Protein AF-A0A127AYZ8-F1 (afdb_monomer)

Nearest PDB structures (foldseek):
  3ueu-assembly1_A-2  TM=4.264E-01  e=2.024E-01  Bos taurus
  6qi6-assembly1_A-2  TM=4.260E-01  e=2.248E-01  Bos taurus
  2qux-assembly5_M  TM=2.772E-01  e=2.397E+00  Pseudomonas phage PP7
  9fmv-assembly1_A  TM=2.231E-01  e=1.210E+00  Escherichia coli
  6n4v-assembly1_Af  TM=2.910E-01  e=5.006E+00  Pseudomonas phage PP7

Solvent-accessible surface area (backbone atoms only — not comparable to full-atom values): 6677 Å² total; per-residue (Å²): 130,70,45,44,30,41,55,76,46,42,29,49,73,89,37,80,44,61,87,23,37,57,66,49,44,39,38,35,49,90,61,34,28,38,44,48,24,36,67,72,36,87,88,76,40,76,41,60,39,57,34,37,49,51,78,44,75,52,95,89,57,24,34,34,38,36,29,52,46,78,30,83,80,65,38,45,72,26,43,37,32,42,41,82,39,76,87,82,48,39,47,30,39,36,41,39,48,101,49,31,41,37,34,29,34,54,50,96,53,65,38,82,90,37,44,70,58,53,53,51,48,32,66,50,28,95

pLDDT: mean 93.21, std 6.28, range [70.12, 98.25]

Structure (mmCIF, N/CA/C/O backbone):
data_AF-A0A127AYZ8-F1
#
_entry.id   AF-A0A127AYZ8-F1
#
loop_
_atom_site.group_PDB
_atom_site.id
_atom_site.type_symbol
_atom_site.label_atom_id
_atom_site.label_alt_id
_atom_site.label_comp_id
_atom_site.label_asym_id
_atom_site.label_entity_id
_atom_site.label_seq_id
_atom_site.pdbx_PDB_ins_code
_atom_site.Cartn_x
_atom_site.Cartn_y
_atom_site.Cartn_z
_atom_site.occupancy
_atom_site.B_iso_or_equiv
_atom_site.auth_seq_id
_atom_site.auth_comp_id
_atom_site.auth_asym_id
_atom_site.auth_atom_id
_atom_site.pdbx_PDB_model_num
ATOM 1 N N . MET A 1 1 ? -1.882 6.577 8.564 1.00 87.44 1 MET A N 1
ATOM 2 C CA . MET A 1 1 ? -1.209 5.509 7.791 1.00 87.44 1 MET A CA 1
ATOM 3 C C . MET A 1 1 ? 0.086 5.006 8.445 1.00 87.44 1 MET A C 1
ATOM 5 O O . MET A 1 1 ? 0.490 3.889 8.153 1.00 87.44 1 MET A O 1
ATOM 9 N N . GLU A 1 2 ? 0.703 5.746 9.374 1.00 95.00 2 GLU A N 1
ATOM 10 C CA . GLU A 1 2 ? 1.942 5.329 10.056 1.00 95.00 2 GLU A CA 1
ATOM 11 C C . GLU A 1 2 ? 1.933 3.908 10.630 1.00 95.00 2 GLU A C 1
ATOM 13 O O . GLU A 1 2 ? 0.903 3.413 11.096 1.00 95.00 2 GLU A O 1
ATOM 18 N N . GLY A 1 3 ? 3.098 3.267 10.635 1.00 96.50 3 GLY A N 1
ATOM 19 C CA . GLY A 1 3 ? 3.314 1.918 11.143 1.00 96.50 3 GLY A CA 1
ATOM 20 C C . GLY A 1 3 ? 3.844 0.964 10.077 1.00 96.50 3 GLY A C 1
ATOM 21 O O . GLY A 1 3 ? 4.281 1.376 9.001 1.00 96.50 3 GLY A O 1
ATOM 22 N N . ILE A 1 4 ? 3.821 -0.326 10.411 1.00 97.94 4 ILE A N 1
ATOM 23 C CA . ILE A 1 4 ? 4.294 -1.407 9.544 1.00 97.94 4 ILE A CA 1
ATOM 24 C C . ILE A 1 4 ? 3.090 -2.066 8.876 1.00 97.94 4 ILE A C 1
ATOM 26 O O . ILE A 1 4 ? 2.082 -2.342 9.533 1.00 97.94 4 ILE A O 1
ATOM 30 N N . TRP A 1 5 ? 3.214 -2.322 7.581 1.00 97.94 5 TRP A N 1
ATOM 31 C CA . TRP A 1 5 ? 2.194 -2.958 6.762 1.00 97.94 5 TRP A CA 1
ATOM 32 C C . TRP A 1 5 ? 2.839 -4.066 5.952 1.00 97.94 5 TRP A C 1
ATOM 34 O O . TRP A 1 5 ? 3.815 -3.810 5.256 1.00 97.94 5 TRP A O 1
ATOM 44 N N . ASP A 1 6 ? 2.327 -5.280 6.080 1.00 97.94 6 ASP A N 1
ATOM 45 C CA . ASP A 1 6 ? 2.823 -6.445 5.357 1.00 97.94 6 ASP A CA 1
ATOM 46 C C . ASP A 1 6 ? 2.030 -6.634 4.065 1.00 97.94 6 ASP A C 1
ATOM 48 O O . ASP A 1 6 ? 0.817 -6.435 4.047 1.00 97.94 6 ASP A O 1
ATOM 52 N N . ILE A 1 7 ? 2.724 -6.982 2.988 1.00 97.75 7 ILE A N 1
ATOM 53 C CA . ILE A 1 7 ? 2.185 -7.189 1.648 1.00 97.75 7 ILE A CA 1
ATOM 54 C C . ILE A 1 7 ? 1.868 -8.673 1.487 1.00 97.75 7 ILE A C 1
ATOM 56 O O . ILE A 1 7 ? 2.762 -9.521 1.440 1.00 97.75 7 ILE A O 1
ATOM 60 N N . GLU A 1 8 ? 0.582 -8.977 1.343 1.00 96.81 8 GLU A N 1
ATOM 61 C CA . GLU A 1 8 ? 0.092 -10.330 1.090 1.00 96.81 8 GLU A CA 1
ATOM 62 C C . GLU A 1 8 ? 0.208 -10.681 -0.401 1.00 96.81 8 GLU A C 1
ATOM 64 O O . GLU A 1 8 ? 0.619 -11.791 -0.747 1.00 96.81 8 GLU A O 1
ATOM 69 N N . ALA A 1 9 ? -0.106 -9.731 -1.288 1.00 97.38 9 ALA A N 1
ATOM 70 C CA . ALA A 1 9 ? 0.035 -9.888 -2.732 1.00 97.38 9 ALA A CA 1
ATOM 71 C C . ALA A 1 9 ? 0.378 -8.560 -3.415 1.00 97.38 9 ALA A C 1
ATOM 73 O O . ALA A 1 9 ? -0.079 -7.496 -2.994 1.00 97.38 9 ALA A O 1
ATOM 74 N N . ILE A 1 10 ? 1.163 -8.639 -4.492 1.00 97.31 10 ILE A N 1
ATOM 75 C CA . ILE A 1 10 ? 1.545 -7.489 -5.311 1.00 97.31 10 ILE A CA 1
ATOM 76 C C . ILE A 1 10 ? 1.620 -7.866 -6.791 1.00 97.31 10 ILE A C 1
ATOM 78 O O . ILE A 1 10 ? 2.313 -8.809 -7.167 1.00 97.31 10 ILE A O 1
ATOM 82 N N . HIS A 1 11 ? 0.945 -7.083 -7.628 1.00 96.69 11 HIS A N 1
ATOM 83 C CA . HIS A 1 11 ? 1.011 -7.185 -9.079 1.00 96.69 11 HIS A CA 1
ATOM 84 C C . HIS A 1 11 ? 1.465 -5.858 -9.679 1.00 96.69 11 HIS A C 1
ATOM 86 O O . HIS A 1 11 ? 0.978 -4.799 -9.277 1.00 96.69 11 HIS A O 1
ATOM 92 N N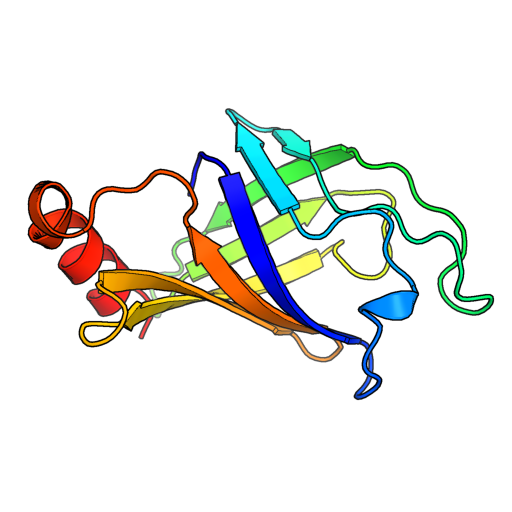 . TYR A 1 12 ? 2.371 -5.916 -10.653 1.00 95.00 12 TYR A N 1
ATOM 93 C CA . TYR A 1 12 ? 2.806 -4.760 -11.428 1.00 95.00 12 TYR A CA 1
ATOM 94 C C . TYR A 1 12 ? 2.666 -5.047 -12.924 1.00 95.00 12 TYR A C 1
ATOM 96 O O . TYR A 1 12 ? 3.246 -6.012 -13.421 1.00 95.00 12 TYR A O 1
ATOM 104 N N . ASN A 1 13 ? 1.890 -4.224 -13.634 1.00 94.19 13 ASN A N 1
ATOM 105 C CA . ASN A 1 13 ? 1.461 -4.462 -15.018 1.00 94.19 13 ASN A CA 1
ATOM 106 C C . ASN A 1 13 ? 0.890 -5.877 -15.215 1.00 94.19 13 ASN A C 1
ATOM 108 O O . ASN A 1 13 ? 1.319 -6.592 -16.110 1.00 94.19 13 ASN A O 1
ATOM 112 N N . GLU A 1 14 ? -0.034 -6.287 -14.339 1.00 91.94 14 GLU A N 1
ATOM 113 C CA . GLU A 1 14 ? -0.689 -7.612 -14.338 1.00 91.94 14 GLU A CA 1
ATOM 114 C C . GLU A 1 14 ? 0.210 -8.810 -13.966 1.00 91.94 14 GLU A C 1
ATOM 116 O O . GLU A 1 14 ? -0.295 -9.917 -13.790 1.00 91.94 14 GLU A O 1
ATOM 121 N N . TYR A 1 15 ? 1.515 -8.614 -13.755 1.00 93.00 15 TYR A N 1
ATOM 122 C CA . TYR A 1 15 ? 2.424 -9.682 -13.326 1.00 93.00 15 TYR A CA 1
ATOM 123 C C . TYR A 1 15 ? 2.566 -9.725 -11.807 1.00 93.00 15 TYR A C 1
ATOM 125 O O . TYR A 1 15 ? 2.813 -8.692 -11.187 1.00 93.00 15 TYR A O 1
ATOM 133 N N . ASP A 1 16 ? 2.494 -10.918 -11.211 1.00 94.75 16 ASP A N 1
ATOM 134 C CA . ASP A 1 16 ? 2.918 -11.130 -9.823 1.00 94.75 16 ASP A CA 1
ATOM 135 C C . ASP A 1 16 ? 4.428 -10.870 -9.710 1.00 94.75 16 ASP A C 1
ATOM 137 O O . ASP A 1 16 ? 5.247 -11.547 -10.338 1.00 94.75 16 ASP A O 1
ATOM 141 N N . ILE A 1 17 ? 4.792 -9.870 -8.906 1.00 93.88 17 ILE A N 1
ATOM 142 C CA . ILE A 1 17 ? 6.186 -9.478 -8.680 1.00 93.88 17 ILE A CA 1
ATOM 143 C C . ILE A 1 17 ? 6.666 -9.793 -7.264 1.00 93.88 17 ILE A C 1
ATOM 145 O O . ILE A 1 17 ? 7.739 -9.337 -6.870 1.00 93.88 17 ILE A O 1
ATOM 149 N N . ARG A 1 18 ? 5.928 -10.582 -6.475 1.00 93.12 18 ARG A N 1
ATOM 150 C CA . ARG A 1 18 ? 6.301 -10.906 -5.090 1.00 93.12 18 ARG A CA 1
ATOM 151 C C . ARG A 1 18 ? 7.688 -11.546 -5.007 1.00 93.12 18 ARG A C 1
ATOM 153 O O . ARG A 1 18 ? 8.480 -11.176 -4.147 1.00 93.12 18 ARG A O 1
ATOM 160 N N . GLY A 1 19 ? 8.015 -12.442 -5.941 1.00 91.69 19 GLY A N 1
ATOM 161 C CA . GLY A 1 19 ? 9.342 -13.066 -6.044 1.00 91.69 19 GLY A CA 1
ATOM 162 C C . GLY A 1 19 ? 10.472 -12.108 -6.456 1.00 91.69 19 GLY A C 1
ATOM 163 O O . GLY A 1 19 ? 11.648 -12.440 -6.305 1.00 91.69 19 GLY A O 1
ATOM 164 N N . CYS A 1 20 ? 10.138 -10.914 -6.954 1.00 91.50 20 CYS A N 1
ATOM 165 C CA . CYS A 1 20 ? 11.106 -9.880 -7.314 1.00 91.50 20 CYS A CA 1
ATOM 166 C C . CYS A 1 20 ? 11.586 -9.062 -6.106 1.00 91.50 20 CYS A C 1
ATOM 168 O O . CYS A 1 20 ? 12.605 -8.369 -6.221 1.00 91.50 20 CYS A O 1
ATOM 170 N N . LEU A 1 21 ? 10.837 -9.079 -4.998 1.00 92.19 21 LEU A N 1
ATOM 171 C CA . LEU A 1 21 ? 11.035 -8.189 -3.858 1.00 92.19 21 LEU A CA 1
ATOM 172 C C . LEU A 1 21 ? 11.920 -8.820 -2.779 1.00 92.19 21 LEU A C 1
ATOM 174 O O . LEU A 1 21 ? 11.762 -9.982 -2.410 1.00 92.19 21 LEU A O 1
ATOM 178 N N . LEU A 1 22 ? 12.820 -8.018 -2.216 1.00 90.44 22 LEU A N 1
ATOM 179 C CA . LEU A 1 22 ? 13.479 -8.305 -0.953 1.00 90.44 22 LEU A CA 1
ATOM 180 C C . LEU A 1 22 ? 12.635 -7.722 0.185 1.00 90.44 22 LEU A C 1
ATOM 182 O O . LEU 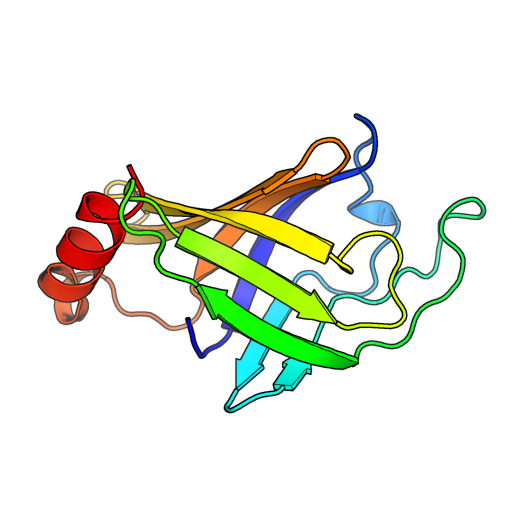A 1 22 ? 12.655 -6.515 0.437 1.00 90.44 22 LEU A O 1
ATOM 186 N N . GLY A 1 23 ? 11.923 -8.611 0.874 1.00 90.25 23 GLY A N 1
ATOM 187 C CA . GLY A 1 23 ? 10.985 -8.264 1.939 1.00 90.25 23 GLY A CA 1
ATOM 188 C C . GLY A 1 23 ? 9.578 -7.959 1.418 1.00 90.25 23 GLY A C 1
ATOM 189 O O . GLY A 1 23 ? 9.353 -7.824 0.219 1.00 90.25 23 GLY A O 1
ATOM 190 N N . SER A 1 24 ? 8.623 -7.866 2.341 1.00 93.56 24 SER A N 1
ATOM 191 C CA . SER A 1 24 ? 7.198 -7.674 2.041 1.00 93.56 24 SER A CA 1
ATOM 192 C C . SER A 1 24 ? 6.584 -6.511 2.812 1.00 93.56 24 SER A C 1
ATOM 194 O O . SER A 1 24 ? 5.372 -6.393 2.854 1.00 93.56 24 SER A O 1
ATOM 196 N N . ILE A 1 25 ? 7.383 -5.647 3.441 1.00 96.44 25 ILE A N 1
ATOM 197 C CA . ILE A 1 25 ? 6.843 -4.626 4.340 1.00 96.44 25 ILE A CA 1
ATOM 198 C C . ILE A 1 25 ? 6.949 -3.221 3.760 1.00 96.44 25 ILE A C 1
ATOM 200 O O . ILE A 1 25 ? 7.985 -2.826 3.228 1.00 96.44 25 ILE A O 1
ATOM 204 N N . PHE A 1 26 ? 5.900 -2.437 3.974 1.00 97.44 26 PHE A N 1
ATOM 205 C CA . PHE A 1 26 ? 5.998 -0.990 4.039 1.00 97.44 26 PHE A CA 1
ATOM 206 C C . PHE A 1 26 ? 6.184 -0.552 5.485 1.00 97.44 26 PHE A C 1
ATOM 208 O O . PHE A 1 26 ? 5.524 -1.060 6.397 1.00 97.44 26 PHE A O 1
ATOM 215 N N . ARG A 1 27 ? 7.037 0.447 5.703 1.00 97.75 27 ARG A N 1
ATOM 216 C CA .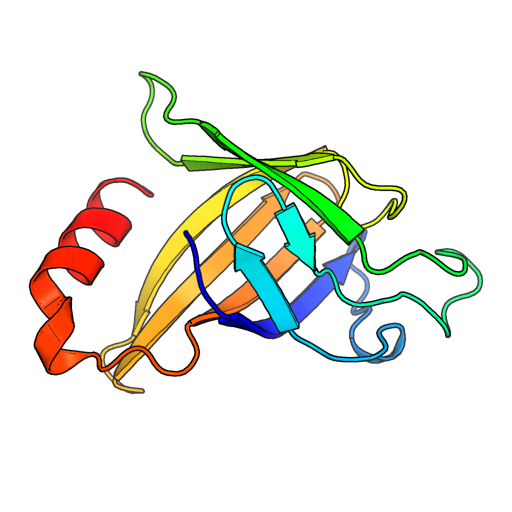 ARG A 1 27 ? 7.125 1.142 6.989 1.00 97.75 27 ARG A CA 1
ATOM 217 C C . ARG A 1 27 ? 6.953 2.633 6.774 1.00 97.75 27 ARG A C 1
ATOM 219 O O . ARG A 1 27 ? 7.872 3.288 6.300 1.00 97.75 27 ARG A O 1
ATOM 226 N N . PHE A 1 28 ? 5.802 3.154 7.171 1.00 97.44 28 PHE A N 1
ATOM 227 C CA . PHE A 1 28 ? 5.499 4.582 7.130 1.00 97.44 28 PHE A CA 1
ATOM 228 C C . PHE A 1 28 ? 5.799 5.198 8.494 1.00 97.44 28 PHE A C 1
ATOM 230 O O . PHE A 1 28 ? 5.312 4.695 9.513 1.00 97.44 28 PHE A O 1
ATOM 237 N N . LYS A 1 29 ? 6.603 6.258 8.530 1.00 97.00 29 LYS A N 1
ATOM 238 C CA . LYS A 1 29 ? 6.917 6.991 9.756 1.00 97.00 29 LYS A CA 1
ATOM 239 C C . LYS A 1 29 ? 7.249 8.440 9.423 1.00 97.00 29 LYS A C 1
ATOM 241 O O . LYS A 1 29 ? 8.156 8.665 8.621 1.00 97.00 29 LYS A O 1
ATOM 246 N N . ASP A 1 30 ? 6.576 9.382 10.078 1.00 95.25 30 ASP A N 1
ATOM 247 C CA . ASP A 1 30 ? 6.707 10.803 9.766 1.00 95.25 30 ASP A CA 1
ATOM 248 C C . ASP A 1 30 ? 6.486 10.997 8.246 1.00 95.25 30 ASP A C 1
ATOM 250 O O . A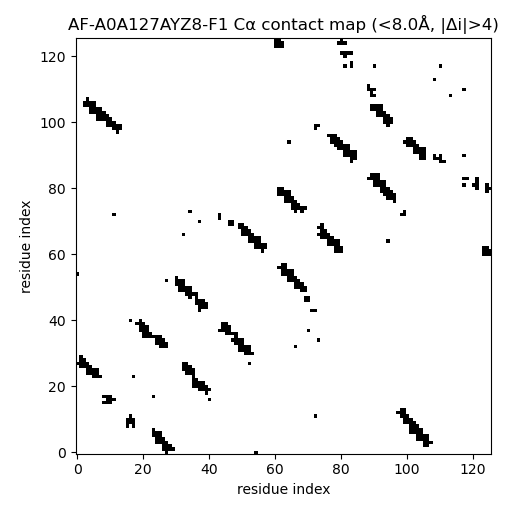SP A 1 30 ? 5.600 10.369 7.665 1.00 95.25 30 ASP A O 1
ATOM 254 N N . GLU A 1 31 ? 7.332 11.767 7.565 1.00 95.31 31 GLU A N 1
ATOM 255 C CA . GLU A 1 31 ? 7.266 11.980 6.109 1.00 95.31 31 GLU A CA 1
ATOM 256 C C . GLU A 1 31 ? 7.947 10.870 5.285 1.00 95.31 31 GLU A C 1
ATOM 258 O O . GLU A 1 31 ? 7.964 10.924 4.057 1.00 95.31 31 GLU A O 1
ATOM 263 N N . TYR A 1 32 ? 8.517 9.847 5.931 1.00 97.31 32 TYR A N 1
ATOM 264 C CA . TYR A 1 32 ? 9.345 8.833 5.276 1.00 97.31 32 TYR A CA 1
ATOM 265 C C . TYR A 1 32 ? 8.647 7.482 5.154 1.00 97.31 32 TYR A C 1
ATOM 267 O O . TYR A 1 32 ? 7.947 7.018 6.059 1.00 97.31 32 TYR A O 1
ATOM 275 N N . VAL A 1 33 ? 8.911 6.805 4.038 1.00 97.69 33 VAL A N 1
ATOM 276 C CA . VAL A 1 33 ? 8.488 5.426 3.804 1.00 97.69 33 VAL A CA 1
ATOM 277 C C . VAL A 1 33 ? 9.693 4.536 3.524 1.00 97.69 33 VAL A C 1
ATOM 279 O O . VAL A 1 33 ? 10.576 4.877 2.738 1.00 97.69 33 VAL A O 1
ATOM 282 N N . THR A 1 34 ? 9.725 3.376 4.182 1.00 97.62 34 THR A N 1
ATOM 283 C CA . THR A 1 34 ? 10.558 2.244 3.766 1.00 97.62 34 THR A CA 1
ATOM 284 C C . THR A 1 34 ? 9.738 1.328 2.865 1.00 97.62 34 THR A C 1
ATOM 286 O O . THR A 1 34 ? 8.662 0.887 3.273 1.00 97.62 34 THR A O 1
ATOM 289 N N . LEU A 1 35 ? 10.235 1.062 1.661 1.00 96.31 35 LEU A N 1
ATOM 290 C CA . LEU A 1 35 ? 9.604 0.255 0.618 1.00 96.31 35 LEU A CA 1
ATOM 291 C C . LEU A 1 35 ? 10.367 -1.069 0.435 1.00 96.31 35 LEU A C 1
ATOM 293 O O . LEU A 1 35 ? 11.582 -1.100 0.647 1.00 96.31 35 LEU A O 1
ATOM 297 N N . PRO A 1 36 ? 9.709 -2.147 -0.026 1.00 94.62 36 PRO A N 1
ATOM 298 C CA . PRO A 1 36 ? 10.412 -3.337 -0.490 1.00 94.62 36 PRO A CA 1
ATOM 299 C C . PRO A 1 36 ? 11.409 -3.005 -1.608 1.00 94.62 36 PRO A C 1
ATOM 301 O O . PRO A 1 36 ? 11.121 -2.206 -2.501 1.00 94.62 36 PRO A O 1
ATOM 304 N N . VAL A 1 37 ? 12.575 -3.648 -1.592 1.00 91.56 37 VAL A N 1
ATOM 305 C CA . VAL A 1 37 ? 13.590 -3.470 -2.643 1.00 91.56 37 VAL A CA 1
ATOM 306 C C . VAL A 1 37 ? 13.316 -4.436 -3.785 1.00 91.56 37 VAL A C 1
ATOM 308 O O . VAL A 1 37 ? 13.199 -5.633 -3.548 1.00 91.56 37 VAL A O 1
ATOM 311 N N . THR A 1 38 ? 13.288 -3.975 -5.033 1.00 87.75 38 THR A N 1
ATOM 312 C CA . THR A 1 38 ? 13.318 -4.889 -6.183 1.00 87.75 38 THR A CA 1
ATOM 313 C C . THR A 1 38 ? 14.755 -5.378 -6.399 1.00 87.75 38 THR A C 1
ATOM 315 O O . THR A 1 38 ? 15.680 -4.571 -6.468 1.00 87.75 38 THR A O 1
ATOM 318 N N . LEU A 1 39 ? 14.984 -6.693 -6.479 1.00 79.44 39 LEU A N 1
ATOM 319 C CA . LEU A 1 39 ? 16.316 -7.270 -6.747 1.00 79.44 39 LEU A CA 1
ATOM 320 C C . LEU A 1 39 ? 16.346 -8.168 -7.985 1.00 79.44 39 LEU A C 1
ATOM 322 O O . LEU A 1 39 ? 17.281 -8.083 -8.776 1.00 79.44 39 LEU A O 1
ATOM 326 N N . ASN A 1 40 ? 15.336 -9.026 -8.145 1.00 70.12 40 ASN A N 1
ATOM 327 C CA . ASN A 1 40 ? 15.445 -10.220 -8.992 1.00 70.12 40 ASN A CA 1
ATOM 328 C C . ASN A 1 40 ? 14.682 -10.142 -10.322 1.00 70.12 40 ASN A C 1
ATOM 330 O O . ASN A 1 40 ? 14.546 -11.152 -11.005 1.00 70.12 40 ASN A O 1
ATOM 334 N N . CYS A 1 41 ? 14.197 -8.962 -10.715 1.00 74.69 41 CYS A N 1
ATOM 335 C CA . CYS A 1 41 ? 13.446 -8.795 -11.958 1.00 74.69 41 CYS A CA 1
ATOM 336 C C . CYS A 1 41 ? 14.155 -7.809 -12.882 1.00 74.69 41 CYS A C 1
ATOM 338 O O . CYS A 1 41 ? 14.196 -6.605 -12.626 1.00 74.69 41 CYS A O 1
ATOM 340 N N . SER A 1 42 ? 14.723 -8.353 -13.963 1.00 70.31 42 SER A N 1
ATOM 341 C CA . SER A 1 42 ? 15.532 -7.643 -14.965 1.00 70.31 42 SER A CA 1
ATOM 342 C C . SER A 1 42 ? 14.842 -6.400 -15.527 1.00 70.31 42 SER A C 1
ATOM 344 O O . SER A 1 42 ? 15.506 -5.416 -15.836 1.00 70.31 42 SER A O 1
ATOM 346 N N . VAL A 1 43 ? 13.511 -6.424 -15.606 1.00 73.88 43 VAL A N 1
ATOM 347 C CA . VAL A 1 43 ? 12.686 -5.324 -16.124 1.00 73.88 43 VAL A CA 1
ATOM 348 C C . VAL A 1 43 ? 12.528 -4.177 -15.116 1.00 73.88 43 VAL A C 1
ATOM 350 O O . VAL A 1 43 ? 12.415 -3.019 -15.511 1.00 73.88 43 VAL A O 1
ATOM 353 N N . LEU A 1 44 ? 12.541 -4.472 -13.812 1.00 81.31 44 LEU A N 1
ATOM 354 C CA . LEU A 1 44 ? 12.306 -3.480 -12.755 1.00 81.31 44 LEU A CA 1
ATOM 355 C C . LEU A 1 44 ? 13.600 -2.803 -12.290 1.00 81.31 44 LEU A C 1
ATOM 357 O O . LEU A 1 44 ? 13.574 -1.653 -11.854 1.00 81.31 44 LEU A O 1
ATOM 361 N N . GLY A 1 45 ? 14.732 -3.499 -12.428 1.00 78.88 45 GLY A N 1
ATOM 362 C CA . GLY A 1 45 ? 16.024 -3.038 -11.931 1.00 78.88 45 GLY A CA 1
ATOM 363 C C . GLY A 1 45 ? 16.105 -3.052 -10.402 1.00 78.88 45 GLY A C 1
ATOM 364 O O . GLY A 1 45 ? 15.137 -3.356 -9.702 1.00 78.88 45 GLY A O 1
ATOM 365 N N . LYS A 1 46 ? 17.293 -2.744 -9.874 1.00 84.88 46 LYS A N 1
ATOM 366 C CA . LYS A 1 46 ? 17.513 -2.626 -8.430 1.00 84.88 46 LYS A CA 1
ATOM 367 C C . LYS A 1 46 ? 17.108 -1.242 -7.940 1.00 84.88 46 LYS A C 1
ATOM 369 O O . LYS A 1 46 ? 17.582 -0.251 -8.491 1.00 84.88 46 LYS A O 1
ATOM 374 N N . THR A 1 47 ? 16.308 -1.176 -6.882 1.00 86.25 47 THR A N 1
ATOM 375 C CA . THR A 1 47 ? 15.873 0.093 -6.278 1.00 86.25 47 THR A CA 1
ATOM 376 C C . THR A 1 47 ? 16.445 0.285 -4.878 1.00 86.25 47 THR A C 1
ATOM 378 O O . THR A 1 47 ? 16.969 -0.645 -4.259 1.00 86.25 47 THR A O 1
ATOM 381 N N . ARG A 1 48 ? 16.363 1.515 -4.365 1.00 87.00 48 ARG A N 1
ATOM 382 C CA . ARG A 1 48 ? 16.530 1.791 -2.935 1.00 87.00 48 ARG A CA 1
ATOM 383 C C . ARG A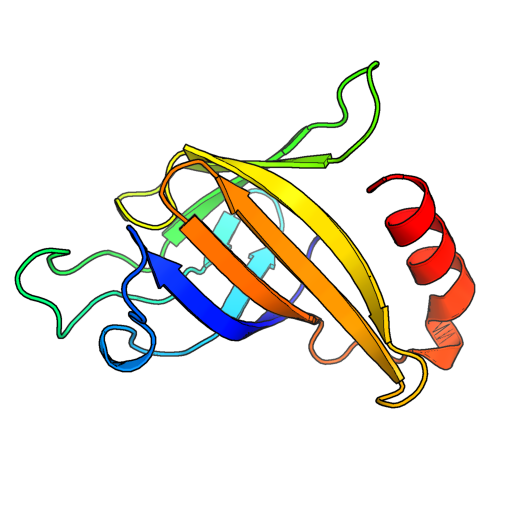 1 48 ? 15.224 1.539 -2.189 1.00 87.00 48 ARG A C 1
ATOM 385 O O . ARG A 1 48 ? 14.151 1.486 -2.785 1.00 87.00 48 ARG A O 1
ATOM 392 N N . ASP A 1 49 ? 15.342 1.388 -0.878 1.00 89.81 49 ASP A N 1
ATOM 393 C CA . ASP A 1 49 ? 14.251 1.087 0.045 1.00 89.81 49 ASP A CA 1
ATOM 394 C C . ASP A 1 49 ? 13.602 2.339 0.642 1.00 89.81 49 ASP A C 1
ATOM 396 O O . ASP A 1 49 ? 12.783 2.205 1.539 1.00 89.81 49 ASP A O 1
ATOM 400 N N . ARG A 1 50 ? 13.956 3.556 0.212 1.00 94.62 50 ARG A N 1
ATOM 401 C CA . ARG A 1 50 ? 13.485 4.801 0.843 1.00 94.62 50 ARG A CA 1
ATOM 402 C C . ARG A 1 50 ? 12.756 5.715 -0.128 1.00 94.62 50 ARG A C 1
ATOM 404 O O . ARG A 1 50 ? 13.158 5.855 -1.280 1.00 94.62 50 ARG A O 1
ATOM 411 N N . GLY A 1 51 ? 11.737 6.380 0.400 1.00 96.44 51 GLY A N 1
ATOM 412 C CA . GLY A 1 51 ? 11.019 7.470 -0.244 1.00 96.44 51 GLY A CA 1
ATOM 413 C C . GLY A 1 51 ? 10.341 8.370 0.784 1.00 96.44 51 GLY A C 1
ATOM 414 O O . GLY A 1 51 ? 10.486 8.167 1.996 1.00 96.44 51 GLY A O 1
ATOM 415 N N . THR A 1 52 ? 9.574 9.334 0.295 1.00 98.25 52 THR A N 1
ATOM 416 C CA . THR A 1 52 ? 8.628 10.111 1.102 1.00 98.25 52 THR A CA 1
ATOM 417 C C . THR A 1 52 ? 7.197 9.727 0.757 1.00 98.25 52 THR A C 1
ATOM 419 O O . THR A 1 52 ? 6.942 9.073 -0.259 1.00 98.25 52 THR A O 1
ATOM 422 N N . TRP A 1 53 ? 6.258 10.070 1.634 1.00 98.12 53 TRP A N 1
ATOM 423 C CA . TRP A 1 53 ? 4.850 9.771 1.410 1.00 98.12 53 TRP A CA 1
ATOM 424 C C . TRP A 1 53 ? 3.929 10.830 2.002 1.00 98.12 53 TRP A C 1
ATOM 426 O O . TRP A 1 53 ? 4.255 11.485 2.988 1.00 98.12 53 TRP A O 1
ATOM 436 N N . GLU A 1 54 ? 2.738 10.929 1.425 1.00 97.56 54 GLU A N 1
ATOM 437 C CA . GLU A 1 54 ? 1.619 11.678 1.986 1.00 97.56 54 GLU A CA 1
ATOM 438 C C . GLU A 1 54 ? 0.295 10.982 1.653 1.00 97.56 54 GLU A C 1
ATOM 440 O O . GLU A 1 54 ? 0.172 10.289 0.637 1.00 97.56 54 GLU A O 1
ATOM 445 N N . VAL A 1 55 ? -0.700 11.152 2.526 1.00 95.31 55 VAL A N 1
ATOM 446 C CA . VAL A 1 55 ? -2.087 10.769 2.239 1.00 95.31 55 VAL A CA 1
ATOM 447 C C . VAL A 1 55 ? -2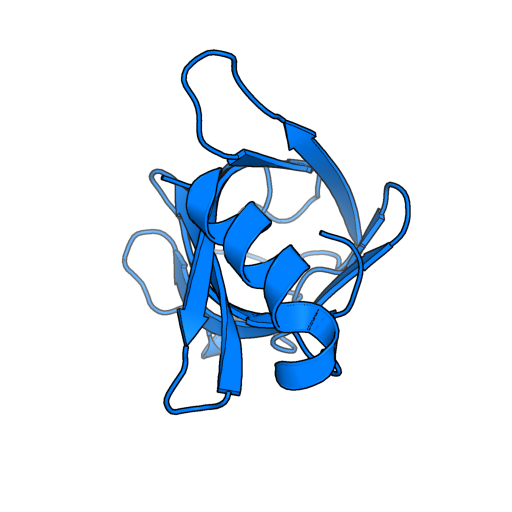.868 12.033 1.925 1.00 95.31 55 VAL A C 1
ATOM 449 O O . VAL A 1 55 ? -2.876 12.971 2.715 1.00 95.31 55 VAL A O 1
ATOM 452 N N . ILE A 1 56 ? -3.522 12.033 0.770 1.00 95.06 56 ILE A N 1
ATOM 453 C CA . ILE A 1 56 ? -4.351 13.126 0.278 1.00 95.06 56 ILE A CA 1
ATOM 454 C C . ILE A 1 56 ? -5.811 12.683 0.391 1.00 95.06 56 ILE A C 1
ATOM 456 O O . ILE A 1 56 ? -6.175 11.595 -0.065 1.00 95.06 56 ILE A O 1
ATOM 460 N N . GLU A 1 57 ? -6.637 13.538 0.986 1.00 91.25 57 GLU A N 1
ATOM 461 C CA . GLU A 1 57 ? -8.083 13.356 1.136 1.00 91.25 57 GLU A CA 1
ATOM 462 C C . GLU A 1 57 ? -8.806 14.290 0.152 1.00 91.25 57 GLU A C 1
ATOM 464 O O . GLU A 1 57 ? -9.034 15.454 0.475 1.00 91.25 57 GLU A O 1
ATOM 469 N N . PRO A 1 58 ? -9.101 13.849 -1.085 1.00 83.75 58 PRO A N 1
ATOM 470 C CA . PRO A 1 58 ? -9.848 14.667 -2.032 1.00 83.75 58 PRO A CA 1
ATOM 471 C C . PRO A 1 58 ? -11.298 14.878 -1.575 1.00 83.75 58 PRO A C 1
ATOM 473 O O . PRO A 1 58 ? -11.932 13.970 -1.035 1.00 83.75 58 PRO A O 1
ATOM 476 N N . ASP A 1 59 ? -11.868 16.041 -1.902 1.00 81.19 59 ASP A N 1
ATOM 477 C CA . ASP A 1 59 ? -13.261 16.398 -1.573 1.00 81.19 59 ASP A CA 1
ATOM 478 C C . ASP A 1 59 ? -14.296 15.401 -2.131 1.00 81.19 59 ASP A C 1
ATOM 480 O O . ASP A 1 59 ? -15.398 15.258 -1.602 1.00 81.19 59 ASP A O 1
ATOM 484 N N . SER A 1 60 ? -13.939 14.683 -3.201 1.00 76.88 60 SER A N 1
ATOM 485 C CA . SER A 1 60 ? -14.754 13.636 -3.827 1.00 76.88 60 SER A CA 1
ATOM 486 C C . SER A 1 60 ? -14.841 12.334 -3.017 1.00 76.88 60 SER A C 1
ATOM 488 O O . SER A 1 60 ? -15.569 11.427 -3.419 1.00 76.88 60 SER A O 1
ATOM 490 N N . GLY A 1 61 ? -14.103 12.226 -1.907 1.00 81.38 61 GLY A N 1
ATOM 491 C CA . GLY A 1 61 ? -13.988 11.023 -1.085 1.00 81.38 61 GLY A CA 1
ATOM 492 C C . GLY A 1 61 ? -12.874 10.068 -1.529 1.00 81.38 61 GLY A C 1
ATOM 493 O O . GLY A 1 61 ? -12.326 10.181 -2.629 1.00 81.38 61 GLY A O 1
ATOM 494 N N . GLY A 1 62 ? -12.552 9.117 -0.647 1.00 89.06 62 GLY A N 1
ATOM 495 C CA . GLY A 1 62 ? -11.443 8.178 -0.803 1.00 89.06 62 GLY A CA 1
ATOM 496 C C . GLY A 1 62 ? -10.110 8.725 -0.283 1.00 89.06 62 GLY A C 1
ATOM 497 O O . GLY A 1 62 ? -9.994 9.890 0.085 1.00 89.06 62 GLY A O 1
ATOM 498 N N . PHE A 1 63 ? -9.087 7.868 -0.258 1.00 94.56 63 PHE A N 1
ATOM 499 C CA . PHE A 1 63 ? -7.715 8.271 0.044 1.00 94.56 63 PHE A CA 1
ATOM 500 C C . PHE A 1 63 ? -6.836 8.085 -1.184 1.00 94.56 63 PHE A C 1
ATOM 502 O O . PHE A 1 63 ? -6.898 7.050 -1.856 1.00 94.56 63 PHE A O 1
ATOM 509 N N . LEU A 1 64 ? -5.966 9.056 -1.439 1.00 96.12 64 LEU A N 1
ATOM 510 C CA . LEU A 1 64 ? -4.833 8.879 -2.333 1.00 96.12 64 LEU A CA 1
ATOM 511 C C . LEU A 1 64 ? -3.561 8.776 -1.499 1.00 96.12 64 LEU A C 1
ATOM 513 O O . LEU A 1 64 ? -3.327 9.582 -0.605 1.00 96.12 64 LEU A O 1
ATOM 517 N N . LEU A 1 65 ? -2.737 7.785 -1.798 1.00 97.31 65 LEU A N 1
ATOM 518 C CA . LEU A 1 65 ? -1.393 7.648 -1.267 1.00 97.31 65 LEU A CA 1
ATOM 519 C C . LEU A 1 65 ? -0.419 8.103 -2.343 1.00 97.31 65 LEU A C 1
ATOM 521 O O . LEU A 1 65 ? -0.328 7.481 -3.402 1.00 97.31 65 LEU A O 1
ATOM 525 N N . LYS A 1 66 ? 0.315 9.176 -2.075 1.00 98.06 66 LYS A N 1
ATOM 526 C CA . LYS A 1 66 ? 1.415 9.604 -2.930 1.00 98.06 66 LYS A CA 1
ATOM 527 C C . LYS A 1 66 ? 2.722 9.138 -2.308 1.00 98.06 66 LYS A C 1
ATOM 529 O O . LYS A 1 66 ? 2.954 9.374 -1.127 1.00 98.06 66 LYS A O 1
ATOM 534 N N . ILE A 1 67 ? 3.549 8.477 -3.106 1.00 98.12 67 ILE A N 1
ATOM 535 C CA . ILE A 1 67 ? 4.889 8.026 -2.741 1.00 98.12 67 ILE A CA 1
ATOM 536 C C . ILE A 1 67 ? 5.866 8.639 -3.739 1.00 98.12 67 ILE A C 1
ATOM 538 O O . ILE A 1 67 ? 5.692 8.480 -4.948 1.00 98.12 67 ILE A O 1
ATOM 542 N N . ASP A 1 68 ? 6.897 9.304 -3.229 1.00 97.88 68 ASP A N 1
ATOM 543 C CA . ASP A 1 68 ? 8.024 9.796 -4.022 1.00 97.88 68 ASP A CA 1
ATOM 544 C C . ASP A 1 68 ? 9.263 8.954 -3.698 1.00 97.88 68 ASP A C 1
ATOM 546 O O . ASP A 1 68 ? 9.735 8.918 -2.557 1.00 97.88 68 ASP A O 1
ATOM 550 N N . SER A 1 69 ? 9.742 8.185 -4.677 1.00 95.69 69 SER A N 1
ATOM 551 C CA . SER A 1 69 ? 10.875 7.274 -4.504 1.00 95.69 69 SER A CA 1
ATOM 552 C C . SER A 1 69 ? 11.565 6.932 -5.826 1.00 95.69 69 SER A C 1
ATOM 554 O O . SER A 1 69 ? 11.017 7.100 -6.912 1.00 95.69 69 SER A O 1
ATOM 556 N N . GLU A 1 70 ? 12.752 6.330 -5.741 1.00 92.44 70 GLU A N 1
ATOM 557 C CA . GLU A 1 70 ? 13.456 5.790 -6.915 1.00 92.44 70 GLU A CA 1
ATOM 558 C C . GLU A 1 70 ? 12.783 4.528 -7.502 1.00 92.44 70 GLU A C 1
ATOM 560 O O . GLU A 1 70 ? 13.141 4.083 -8.596 1.00 92.44 70 GLU A O 1
ATOM 565 N N . SER A 1 71 ? 11.828 3.909 -6.793 1.00 91.88 71 SER A N 1
ATOM 566 C CA . SER A 1 71 ? 11.183 2.677 -7.250 1.00 91.88 71 SER A CA 1
ATOM 567 C C . SER A 1 71 ? 10.087 2.950 -8.269 1.00 91.88 71 SER A C 1
ATOM 569 O O . SER A 1 71 ? 9.025 3.454 -7.925 1.00 91.88 71 SER A O 1
ATOM 571 N N . LYS A 1 72 ? 10.279 2.501 -9.513 1.00 91.06 72 LYS A N 1
ATOM 572 C CA . LYS A 1 72 ? 9.259 2.599 -10.575 1.00 91.06 72 LYS A CA 1
ATOM 573 C C . LYS A 1 72 ? 7.951 1.870 -10.256 1.00 91.06 72 LYS A C 1
ATOM 575 O O . LYS A 1 72 ? 6.927 2.187 -10.850 1.00 91.06 72 LYS A O 1
ATOM 580 N N . VAL A 1 73 ? 7.999 0.876 -9.369 1.00 93.75 73 VAL A N 1
ATOM 581 C CA . VAL A 1 73 ? 6.813 0.117 -8.954 1.00 93.75 73 VAL A CA 1
ATOM 582 C C . VAL A 1 73 ? 5.942 0.959 -8.029 1.00 93.75 73 VAL A C 1
ATOM 584 O O . VAL A 1 73 ? 4.733 1.003 -8.217 1.00 93.75 73 VAL A O 1
ATOM 587 N N . PHE A 1 74 ? 6.558 1.613 -7.040 1.00 95.62 74 PHE A N 1
ATOM 588 C CA . PHE A 1 74 ? 5.852 2.282 -5.942 1.00 95.62 74 PHE A CA 1
ATOM 589 C C . PHE A 1 74 ? 5.766 3.801 -6.091 1.00 95.62 74 PHE A C 1
ATOM 591 O O . PHE A 1 74 ? 5.029 4.428 -5.345 1.00 95.62 74 PHE A O 1
ATOM 598 N N . ASN A 1 75 ? 6.554 4.407 -6.978 1.00 95.94 75 ASN A N 1
ATOM 599 C CA . ASN A 1 75 ? 6.561 5.847 -7.176 1.00 95.94 75 ASN A CA 1
ATOM 600 C C . ASN A 1 75 ? 5.308 6.301 -7.928 1.00 95.94 75 ASN A C 1
ATOM 602 O O . ASN A 1 75 ? 5.035 5.825 -9.032 1.00 95.94 75 ASN A O 1
ATOM 606 N N . GLY A 1 76 ? 4.607 7.284 -7.371 1.00 97.31 76 GLY A N 1
ATOM 607 C CA . GLY A 1 76 ? 3.426 7.874 -7.982 1.00 97.31 76 GLY A CA 1
ATOM 608 C C . GLY A 1 76 ? 2.313 8.146 -6.982 1.00 97.31 76 GLY A C 1
ATOM 609 O O . GLY A 1 76 ? 2.511 8.188 -5.768 1.00 97.31 76 GLY A O 1
ATOM 610 N N . THR A 1 77 ? 1.118 8.370 -7.518 1.00 97.81 77 THR A N 1
ATOM 611 C CA . THR A 1 77 ? -0.107 8.538 -6.739 1.00 97.81 77 THR A CA 1
ATOM 612 C C . THR A 1 77 ? -1.009 7.342 -6.975 1.00 97.81 77 THR A C 1
ATOM 614 O O . THR A 1 77 ? -1.320 6.996 -8.114 1.00 97.81 77 THR A O 1
ATOM 617 N N . HIS A 1 78 ? -1.443 6.727 -5.886 1.00 97.31 78 HIS A N 1
ATOM 618 C CA . HIS A 1 78 ? -2.238 5.513 -5.891 1.00 97.31 78 HIS A CA 1
ATOM 619 C C . HIS A 1 78 ? -3.505 5.725 -5.076 1.00 97.31 78 HIS A C 1
ATOM 621 O O . HIS A 1 78 ? -3.525 6.498 -4.122 1.00 97.31 78 HIS A O 1
ATOM 627 N N . ARG A 1 79 ? -4.566 5.004 -5.411 1.00 96.94 79 ARG A N 1
ATOM 628 C CA . ARG A 1 79 ? -5.746 4.910 -4.556 1.00 96.94 79 ARG A CA 1
ATOM 629 C C . ARG A 1 79 ? -5.420 4.002 -3.384 1.00 96.94 79 ARG A C 1
ATOM 631 O O . ARG A 1 79 ? -4.859 2.929 -3.582 1.00 96.94 79 ARG A O 1
ATOM 638 N N . LEU A 1 80 ? -5.794 4.428 -2.187 1.00 97.19 80 LEU A N 1
ATOM 639 C CA . LEU A 1 80 ? -5.628 3.673 -0.955 1.00 97.19 80 LEU A CA 1
ATOM 640 C C . LEU A 1 80 ? -7.003 3.352 -0.380 1.00 97.19 80 LEU A C 1
ATOM 642 O O . LEU A 1 80 ? -7.817 4.245 -0.137 1.00 97.19 80 LEU A O 1
ATOM 646 N N . ARG A 1 81 ? -7.247 2.069 -0.129 1.00 96.31 81 ARG A N 1
ATOM 647 C CA . ARG A 1 81 ? -8.456 1.596 0.537 1.00 96.31 81 ARG A CA 1
ATOM 648 C C . ARG A 1 81 ? -8.135 0.815 1.788 1.00 96.31 81 ARG A C 1
ATOM 650 O O . ARG A 1 81 ? -7.143 0.095 1.837 1.00 96.31 81 ARG A O 1
ATOM 657 N N . PHE A 1 82 ? -8.992 0.943 2.791 1.00 96.25 82 PHE A N 1
ATOM 658 C CA . PHE A 1 82 ? -8.913 0.163 4.015 1.00 96.25 82 PHE A CA 1
ATOM 659 C C . PHE A 1 82 ? -10.063 -0.824 4.065 1.00 96.25 82 PHE A C 1
ATOM 661 O O . PHE A 1 82 ? -11.215 -0.489 3.793 1.00 96.25 82 PHE A O 1
ATOM 668 N N . ILE A 1 83 ? -9.743 -2.054 4.444 1.00 96.44 83 ILE A N 1
ATOM 669 C CA . ILE A 1 83 ? -10.697 -3.151 4.495 1.00 96.44 83 ILE A CA 1
ATOM 670 C C . ILE A 1 83 ? -10.675 -3.711 5.910 1.00 96.44 83 ILE A C 1
ATOM 672 O O . ILE A 1 83 ? -9.627 -4.049 6.463 1.00 96.44 83 ILE A O 1
ATOM 676 N N . LYS A 1 84 ? -11.853 -3.806 6.519 1.00 96.19 84 LYS A N 1
ATOM 677 C CA . LYS A 1 84 ? -12.017 -4.469 7.809 1.00 96.19 84 LYS A CA 1
ATOM 678 C C . LYS A 1 84 ? -12.184 -5.966 7.583 1.00 96.19 84 LYS A C 1
ATOM 680 O O . LYS A 1 84 ? -13.198 -6.385 7.032 1.00 96.19 84 LYS A O 1
ATOM 685 N N . ASP A 1 85 ? -11.225 -6.756 8.056 1.00 95.62 85 ASP A N 1
ATOM 686 C CA . ASP A 1 85 ? -11.280 -8.217 8.019 1.00 95.62 85 ASP A CA 1
ATOM 687 C C . ASP A 1 85 ? -11.647 -8.754 9.409 1.00 95.62 85 ASP A C 1
ATOM 689 O O . ASP A 1 85 ? -10.809 -8.863 10.308 1.00 95.62 85 ASP A O 1
ATOM 693 N N . PHE A 1 86 ? -12.937 -9.036 9.605 1.00 94.00 86 PHE A N 1
ATOM 694 C CA . PHE A 1 86 ? -13.454 -9.545 10.876 1.00 94.00 86 PHE A CA 1
ATOM 695 C C . PHE A 1 86 ? -13.020 -10.977 11.178 1.00 94.00 86 PHE A C 1
ATOM 697 O O . PHE A 1 86 ? -12.841 -11.313 12.350 1.00 94.00 86 PHE A O 1
ATOM 704 N N . GLU A 1 87 ? -12.870 -11.806 10.146 1.00 95.44 87 GLU A N 1
ATOM 705 C CA . GLU A 1 87 ? -12.539 -13.222 10.287 1.00 95.44 87 GLU A CA 1
ATOM 706 C C . GLU A 1 87 ? -11.122 -13.371 10.837 1.00 95.44 87 GLU A C 1
ATOM 708 O O . GLU A 1 87 ? -10.910 -13.994 11.879 1.00 95.44 87 GLU A O 1
ATOM 713 N N . ASN A 1 88 ? -10.172 -12.677 10.209 1.00 94.56 88 ASN A N 1
ATOM 714 C CA . ASN A 1 88 ? -8.773 -12.705 10.619 1.00 94.56 88 ASN A CA 1
ATOM 715 C C . ASN A 1 88 ? -8.464 -11.710 11.745 1.00 94.56 88 ASN A C 1
ATOM 717 O O . ASN A 1 88 ? -7.377 -11.750 12.318 1.00 94.56 88 ASN A O 1
ATOM 721 N N . LYS A 1 89 ? -9.422 -10.841 12.103 1.00 96.19 89 LYS A N 1
ATOM 722 C CA . LYS A 1 89 ? -9.260 -9.748 13.079 1.00 96.19 89 LYS A CA 1
ATOM 723 C C . LYS A 1 89 ? -8.095 -8.838 12.687 1.00 96.19 89 LYS A C 1
ATOM 725 O O . LYS A 1 89 ? -7.216 -8.560 13.501 1.00 96.19 89 LYS A O 1
ATOM 730 N N . MET A 1 90 ? -8.100 -8.374 11.439 1.00 96.62 90 MET A N 1
ATOM 731 C CA . MET A 1 90 ? -7.035 -7.553 10.858 1.00 96.62 90 MET A CA 1
ATOM 732 C C . MET A 1 90 ? -7.596 -6.286 10.208 1.00 96.62 90 MET A C 1
ATOM 734 O O . MET A 1 90 ? -8.721 -6.256 9.704 1.00 96.62 90 MET A O 1
ATOM 738 N N . LEU A 1 91 ? -6.781 -5.230 10.195 1.00 97.69 91 LEU A N 1
ATOM 739 C CA . LEU A 1 91 ? -6.977 -4.095 9.297 1.00 97.69 91 LEU A CA 1
ATOM 740 C C . LEU A 1 91 ? -6.188 -4.367 8.019 1.00 97.69 91 LEU A C 1
ATOM 742 O O . LEU A 1 91 ? -4.956 -4.385 8.053 1.00 97.69 91 LEU A O 1
ATOM 746 N N . LYS A 1 92 ? -6.899 -4.571 6.914 1.00 97.69 92 LYS A N 1
ATOM 747 C CA . LYS A 1 92 ? -6.323 -4.735 5.584 1.00 97.69 92 LYS A CA 1
ATOM 748 C C . LYS A 1 92 ? -6.238 -3.406 4.849 1.00 97.69 92 LYS A C 1
ATOM 750 O O . LYS A 1 92 ? -6.958 -2.455 5.166 1.00 97.69 92 LYS A O 1
ATOM 755 N N . PHE A 1 93 ? -5.354 -3.357 3.867 1.00 97.38 93 PHE A N 1
ATOM 756 C CA . PHE A 1 93 ? -5.247 -2.252 2.934 1.00 97.38 93 PHE A CA 1
ATOM 757 C C . PHE A 1 93 ? -5.177 -2.768 1.500 1.00 97.38 93 PHE A C 1
ATOM 759 O O . PHE A 1 93 ? -4.740 -3.893 1.251 1.00 97.38 93 PHE A O 1
ATOM 766 N N . GLU A 1 94 ? -5.585 -1.912 0.576 1.00 97.94 94 GLU A N 1
ATOM 767 C CA . GLU A 1 94 ? -5.452 -2.102 -0.859 1.00 97.94 94 GLU A CA 1
ATOM 768 C C . GLU A 1 94 ? -4.850 -0.824 -1.460 1.00 97.94 94 GLU A C 1
ATOM 770 O O . GLU A 1 94 ? -5.324 0.277 -1.171 1.00 97.94 94 GLU A O 1
ATOM 775 N N . ILE A 1 95 ? -3.794 -0.960 -2.264 1.00 97.88 95 ILE A N 1
ATOM 776 C CA . ILE A 1 95 ? -3.209 0.133 -3.053 1.00 97.88 95 ILE A CA 1
ATOM 777 C C . ILE A 1 95 ? -3.420 -0.194 -4.524 1.00 97.88 95 ILE A C 1
ATOM 779 O O . ILE A 1 95 ? -2.987 -1.254 -4.977 1.00 97.88 95 ILE A O 1
ATOM 783 N N . THR A 1 96 ? -4.046 0.715 -5.272 1.00 97.56 96 THR A N 1
ATOM 784 C CA . THR A 1 96 ? -4.284 0.536 -6.711 1.00 97.56 96 THR A CA 1
ATOM 785 C C . THR A 1 96 ? -3.882 1.749 -7.544 1.00 97.56 96 THR A C 1
ATOM 787 O O . THR A 1 96 ? -4.086 2.900 -7.158 1.00 97.56 96 THR A O 1
ATOM 790 N N . SER A 1 97 ? -3.329 1.493 -8.721 1.00 96.75 97 SER A N 1
ATOM 791 C CA . SER A 1 97 ? -3.183 2.440 -9.830 1.00 96.75 97 SER A CA 1
ATOM 792 C C . SER A 1 97 ? -3.210 1.666 -11.150 1.00 96.75 97 SER A C 1
ATOM 794 O O . SER A 1 97 ? -3.341 0.444 -11.140 1.00 96.75 97 SER A O 1
ATOM 796 N N . ASP A 1 98 ? -3.063 2.355 -12.281 1.00 96.44 98 ASP A N 1
ATOM 797 C CA . ASP A 1 98 ? -3.109 1.732 -13.613 1.00 96.44 98 ASP A CA 1
ATOM 798 C C . ASP A 1 98 ? -2.121 0.564 -13.771 1.00 96.44 98 ASP A C 1
ATOM 800 O O . ASP A 1 98 ? -2.405 -0.406 -14.467 1.00 96.44 98 ASP A O 1
ATOM 804 N N . SER A 1 99 ? -0.966 0.641 -13.105 1.00 95.69 99 SER A N 1
ATOM 805 C CA . SER A 1 99 ? 0.107 -0.349 -13.209 1.00 95.69 99 SER A CA 1
ATOM 806 C C . SER A 1 99 ? 0.334 -1.166 -11.943 1.00 95.69 99 SER A C 1
ATOM 808 O O . SER A 1 99 ? 1.174 -2.057 -11.974 1.00 95.69 99 SER A O 1
ATOM 810 N N . LEU A 1 100 ? -0.307 -0.853 -10.815 1.00 97.31 100 LEU A N 1
ATOM 811 C CA . LEU A 1 100 ? 0.023 -1.444 -9.516 1.00 97.31 100 LEU A CA 1
ATOM 812 C C . LEU A 1 100 ? -1.237 -1.897 -8.790 1.00 97.31 100 LEU A C 1
ATOM 814 O O . LEU A 1 100 ? -2.184 -1.131 -8.639 1.00 97.31 100 LEU A O 1
ATOM 818 N N . TYR A 1 101 ? -1.196 -3.112 -8.258 1.00 98.19 101 TYR A N 1
ATOM 819 C CA . TYR A 1 101 ? -2.187 -3.629 -7.325 1.00 98.19 101 TYR A CA 1
ATOM 820 C C . TYR A 1 101 ? -1.477 -4.285 -6.142 1.00 98.19 101 TYR A C 1
ATOM 822 O O . TYR A 1 101 ? -0.676 -5.200 -6.329 1.00 98.19 101 TYR A O 1
ATOM 830 N N . ILE A 1 102 ? -1.764 -3.827 -4.926 1.00 98.19 102 ILE A N 1
ATOM 831 C CA . ILE A 1 102 ? -1.228 -4.388 -3.683 1.00 98.19 102 ILE A CA 1
ATOM 832 C C . ILE A 1 102 ? -2.376 -4.636 -2.727 1.00 98.19 102 ILE A C 1
ATOM 834 O O . ILE A 1 102 ? -3.207 -3.755 -2.527 1.00 98.19 102 ILE A O 1
ATOM 838 N N . VAL A 1 103 ? -2.350 -5.784 -2.060 1.00 98.25 103 VAL A N 1
ATOM 839 C CA . VAL A 1 103 ? -3.143 -6.023 -0.854 1.00 98.25 103 VAL A CA 1
ATOM 840 C C . VAL A 1 103 ? -2.252 -6.483 0.281 1.00 98.25 103 VAL A C 1
ATOM 842 O O . VAL A 1 103 ? -1.217 -7.123 0.076 1.00 98.25 103 VAL A O 1
ATOM 845 N N . GLY A 1 104 ? -2.661 -6.151 1.494 1.00 97.88 104 GLY A N 1
ATOM 846 C CA . GLY A 1 104 ? -1.916 -6.522 2.677 1.00 97.88 104 GLY A CA 1
ATOM 847 C C . GLY A 1 104 ? -2.614 -6.122 3.960 1.00 97.88 104 GLY A C 1
ATOM 848 O O . GLY A 1 104 ? -3.784 -5.734 3.960 1.00 97.88 104 GLY A O 1
ATOM 849 N N . ASN A 1 105 ? -1.884 -6.180 5.068 1.00 97.69 105 ASN A N 1
ATOM 850 C CA . ASN A 1 105 ? -2.431 -5.940 6.394 1.00 97.69 105 ASN A CA 1
ATOM 851 C C . ASN A 1 105 ? -1.521 -5.076 7.263 1.00 97.69 105 ASN A C 1
ATOM 853 O O . ASN A 1 105 ? -0.297 -5.081 7.149 1.00 97.69 105 ASN A O 1
ATOM 857 N N . LYS A 1 106 ? -2.127 -4.357 8.205 1.00 97.69 106 LYS A N 1
ATOM 858 C CA . LYS A 1 106 ? -1.384 -3.650 9.244 1.00 97.69 106 LYS A CA 1
ATOM 859 C C . LYS A 1 106 ? -0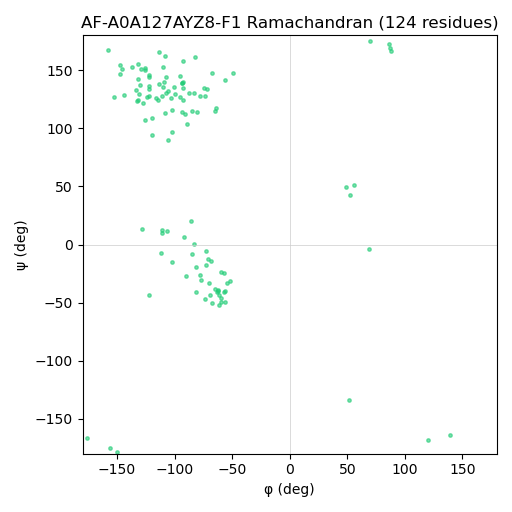.797 -4.653 10.230 1.00 97.69 106 LYS A C 1
ATOM 861 O O . LYS A 1 106 ? -1.488 -5.560 10.693 1.00 97.69 106 LYS A O 1
ATOM 866 N N . VAL A 1 107 ? 0.470 -4.473 10.570 1.00 96.44 107 VAL A N 1
ATOM 867 C CA . VAL A 1 107 ? 1.200 -5.313 11.524 1.00 96.44 107 VAL A CA 1
ATOM 868 C C . VAL A 1 107 ? 1.149 -4.672 12.912 1.00 96.44 107 VAL A C 1
ATOM 870 O O . VAL A 1 107 ? 1.166 -3.448 13.036 1.00 96.44 107 VAL A O 1
ATOM 873 N N . LEU A 1 108 ? 1.078 -5.502 13.962 1.00 92.50 108 LEU A N 1
ATOM 874 C CA . LEU A 1 108 ? 1.016 -5.070 15.370 1.00 92.50 108 LEU A CA 1
ATOM 875 C C . LEU A 1 108 ? -0.099 -4.045 15.649 1.00 92.50 108 LEU A C 1
ATOM 877 O O . LEU A 1 108 ? 0.093 -3.072 16.375 1.00 92.50 108 LEU A O 1
ATOM 881 N N . TYR A 1 109 ? -1.282 -4.271 15.076 1.00 94.31 109 TYR A N 1
ATOM 882 C CA . TYR A 1 109 ? -2.435 -3.391 15.242 1.00 94.31 109 TYR A CA 1
ATOM 883 C 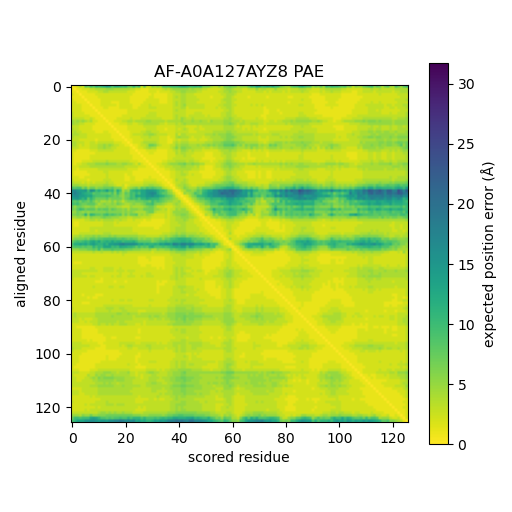C . TYR A 1 109 ? -3.607 -4.144 15.880 1.00 94.31 109 TYR A C 1
ATOM 885 O O . TYR A 1 109 ? -4.365 -4.812 15.174 1.00 94.31 109 TYR A O 1
ATOM 893 N N . PRO A 1 110 ? -3.763 -4.093 17.219 1.00 92.94 110 PRO A N 1
ATOM 894 C CA . PRO A 1 110 ? -4.760 -4.907 17.900 1.00 92.94 110 PRO A CA 1
ATOM 895 C C . PRO A 1 110 ? -6.177 -4.500 17.481 1.00 92.94 110 PRO A C 1
ATOM 897 O O . PRO A 1 110 ? -6.634 -3.391 17.758 1.00 92.94 110 PRO A O 1
ATOM 900 N N . PHE A 1 111 ? -6.882 -5.409 16.813 1.00 92.94 111 PHE A N 1
ATOM 901 C CA . PHE A 1 111 ? -8.155 -5.117 16.151 1.00 92.94 111 PHE A CA 1
ATOM 902 C C . PHE A 1 111 ? -9.237 -4.605 17.103 1.00 92.94 111 PHE A C 1
ATOM 904 O O . PHE A 1 111 ? -9.838 -3.562 16.863 1.00 92.94 111 PHE A O 1
ATOM 911 N N . LYS A 1 112 ? -9.456 -5.302 18.227 1.00 94.31 112 LYS A N 1
ATOM 912 C CA . LYS A 1 112 ? -10.519 -4.954 19.185 1.00 94.31 112 LYS A CA 1
ATOM 913 C C . LYS A 1 112 ? -10.333 -3.565 19.794 1.00 94.31 112 LYS A C 1
ATOM 915 O O . LYS A 1 112 ? -11.301 -2.823 19.899 1.00 94.31 112 LYS A O 1
ATOM 920 N N . SER A 1 113 ? -9.108 -3.210 20.182 1.00 96.50 113 SER A N 1
ATOM 921 C CA . SER A 1 113 ? -8.837 -1.902 20.791 1.00 96.50 113 SER A CA 1
ATOM 922 C C . SER A 1 113 ? -8.897 -0.755 19.781 1.00 96.50 113 SER A C 1
ATOM 924 O O . SER A 1 113 ? -9.011 0.394 20.184 1.00 96.50 113 SER A O 1
ATOM 926 N N . ASN A 1 114 ? -8.813 -1.055 18.482 1.00 95.94 114 ASN A N 1
ATOM 927 C CA . ASN A 1 114 ? -8.777 -0.063 17.410 1.00 95.94 114 ASN A CA 1
ATOM 928 C C . ASN A 1 114 ? -10.041 -0.060 16.537 1.00 95.94 114 ASN A C 1
ATOM 930 O O . ASN A 1 114 ? -10.055 0.605 15.505 1.00 95.94 114 ASN A O 1
ATOM 934 N N . ILE A 1 115 ? -11.106 -0.768 16.928 1.00 95.56 115 ILE A N 1
ATOM 935 C CA . ILE A 1 115 ? -12.279 -0.985 16.067 1.00 95.56 115 ILE A CA 1
ATOM 936 C C . ILE A 1 115 ? -12.916 0.320 15.566 1.00 95.56 115 ILE A C 1
ATOM 938 O O . ILE A 1 115 ? -13.223 0.428 14.385 1.00 95.56 115 ILE A O 1
ATOM 942 N N . ASN A 1 116 ? -13.005 1.348 16.414 1.00 96.19 116 ASN A N 1
ATOM 943 C CA . ASN A 1 116 ? -13.562 2.648 16.024 1.00 96.19 116 ASN A CA 1
ATOM 944 C C . ASN A 1 116 ? -12.705 3.354 14.960 1.00 96.19 116 ASN A C 1
ATOM 946 O O . ASN A 1 116 ? -13.239 3.977 14.047 1.00 96.19 116 ASN A O 1
ATOM 950 N N . ASN A 1 117 ? -11.377 3.243 15.064 1.00 94.44 117 ASN A N 1
ATOM 951 C CA . ASN A 1 117 ? -10.449 3.797 14.077 1.00 94.44 117 ASN A CA 1
ATOM 952 C C . ASN A 1 117 ? -10.539 3.013 12.757 1.00 94.44 117 ASN A C 1
ATOM 954 O O . ASN A 1 117 ? -10.650 3.605 11.689 1.00 94.44 117 ASN A O 1
ATOM 958 N N . ILE A 1 118 ? -10.595 1.681 12.831 1.00 95.62 118 ILE A N 1
ATOM 959 C CA . ILE A 1 118 ? -10.801 0.816 11.661 1.00 95.62 118 ILE A CA 1
ATOM 960 C C . ILE A 1 118 ? -12.090 1.198 10.928 1.00 95.62 118 ILE A C 1
ATOM 962 O O . ILE A 1 118 ? -12.068 1.407 9.718 1.00 95.62 118 ILE A O 1
ATOM 966 N N . ASP A 1 119 ? -13.200 1.327 11.654 1.00 94.88 119 ASP A N 1
ATOM 967 C CA . ASP A 1 119 ? -14.497 1.680 11.076 1.00 94.88 119 ASP A CA 1
ATOM 968 C C . ASP A 1 119 ? -14.478 3.062 10.418 1.00 94.88 119 ASP A C 1
ATOM 970 O O . ASP A 1 119 ? -15.040 3.241 9.334 1.00 94.88 119 ASP A O 1
ATOM 974 N N . TYR A 1 120 ? -13.791 4.024 11.036 1.00 92.50 120 TYR A N 1
ATOM 975 C CA . TYR A 1 120 ? -13.581 5.352 10.472 1.00 92.50 120 TYR A CA 1
ATOM 976 C C . TYR A 1 120 ? -12.798 5.299 9.151 1.00 92.50 120 TYR A C 1
ATOM 978 O O . TYR A 1 120 ? -13.272 5.813 8.137 1.00 92.50 120 TYR A O 1
ATOM 986 N N . LEU A 1 121 ? -11.646 4.621 9.136 1.00 92.75 121 LEU A N 1
ATOM 987 C CA . LEU A 1 121 ? -10.797 4.489 7.947 1.00 92.75 121 LEU A CA 1
ATOM 988 C C . LEU A 1 121 ? -11.535 3.807 6.790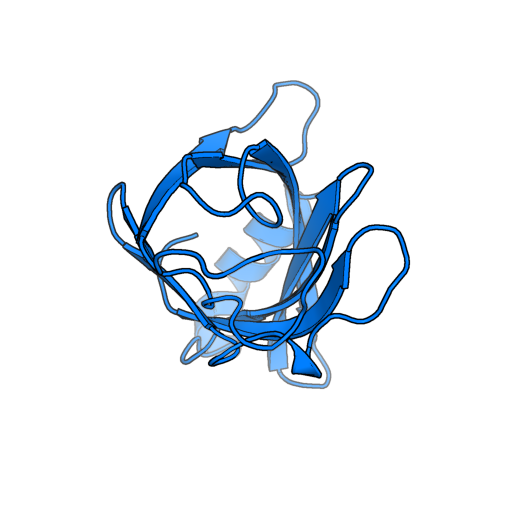 1.00 92.75 121 LEU A C 1
ATOM 990 O O . LEU A 1 121 ? -11.518 4.297 5.663 1.00 92.75 121 LEU A O 1
ATOM 994 N N . VAL A 1 122 ? -12.236 2.708 7.071 1.00 93.25 122 VAL A N 1
ATOM 995 C CA . VAL A 1 122 ? -13.007 1.964 6.064 1.00 93.25 122 VAL A CA 1
ATOM 996 C C . VAL A 1 122 ? -14.127 2.827 5.487 1.00 93.25 122 VAL A C 1
ATOM 998 O O . VAL A 1 122 ? -14.349 2.817 4.277 1.00 93.25 122 VAL A O 1
ATOM 1001 N N . LYS A 1 123 ? -14.821 3.605 6.329 1.00 91.19 123 LYS A N 1
ATOM 1002 C CA . LYS A 1 123 ? -15.909 4.491 5.896 1.00 91.19 123 LYS A CA 1
ATOM 1003 C C . LYS A 1 123 ? -15.430 5.576 4.930 1.00 91.19 123 LYS A C 1
ATOM 1005 O O . LYS A 1 123 ? -16.167 5.883 3.997 1.00 91.19 123 LYS A O 1
ATOM 1010 N N . LEU A 1 124 ? -14.252 6.150 5.171 1.00 87.19 124 LEU A N 1
ATOM 1011 C CA . LEU A 1 124 ? -13.688 7.217 4.339 1.00 87.19 124 LEU A CA 1
ATOM 1012 C C . LEU A 1 124 ? -13.075 6.707 3.035 1.00 87.19 124 LEU A C 1
ATOM 1014 O O . LEU A 1 124 ? -13.055 7.426 2.044 1.00 87.19 124 LEU A O 1
ATOM 1018 N N . SER A 1 125 ? -12.623 5.456 3.018 1.00 82.12 125 SER A N 1
ATOM 1019 C CA . SER A 1 125 ? -11.922 4.872 1.875 1.00 82.12 125 SER A CA 1
ATOM 1020 C C . SER A 1 125 ? -12.825 4.266 0.784 1.00 82.12 125 SER A C 1
ATOM 1022 O O . SER A 1 125 ? -12.387 3.405 0.017 1.00 82.12 125 SER A O 1
ATOM 1024 N N . LYS A 1 126 ? -14.102 4.666 0.751 1.00 70.44 126 LYS A N 1
ATOM 1025 C CA . LYS A 1 126 ? -15.103 4.144 -0.191 1.00 70.44 126 LYS A CA 1
ATOM 1026 C C . LYS A 1 126 ? -14.868 4.610 -1.617 1.00 70.44 126 LYS A C 1
ATOM 1028 O O . LYS A 1 126 ? -14.541 5.793 -1.814 1.00 70.44 126 LYS A O 1
#

Radius of gyration: 14.28 Å; Cα contacts (8 Å, |Δi|>4): 287; chains: 1; bounding box: 33×30×37 Å

Sequence (126 aa):
MEGIWDIEAIHYNEYDIRGCLLGSIFRFKDEYVTLPVTLNCSVLGKTRDRGTWEVIEPDSGGFLLKIDSESKVFNGTHRLRFIKDFENKMLKFEITSDSLYIVGNKVLYPFKSNINNIDYLVKLSK

Secondary structure (DSSP, 8-state):
--EEEEEEEEEETTEE-GGGEE--EEEEETTEEE-PEE-S-TTT----SEEEEEEE--TTSSEEEEEEES-TTT-EEEEEEEEEETTTTEEEEEEEETTEEEEEEESS--TGGGHHHHHHHHHHT-

Foldseek 3Di:
DAAKWFWPFKFFQNHTCPVQWDGGIWGDDDQKIFATFGDPDPVFDTFHRIWGWDWDADPVFFIWIATPGPGPARHGIWTKAWDQDPPVLWIKMWTDDPGMTTITTGPPDRNVVCVVVSVVRNVRHD

Mean predicted aligned error: 3.6 Å